Protein AF-A0A4P2VIK2-F1 (afdb_monomer_lite)

pLDDT: mean 81.74, std 15.43, range [42.62, 94.75]

Secondary structure (DSSP, 8-state):
--TTHHHHTTTHHHHTT-SEEEETTT--EEEGGG---EETTTTEEPPTTT-SS-EEEE--------

Radius of gyration: 12.05 Å; chains: 1; bounding box: 32×29×26 Å

Organism: Fluviispira sanaruensis (NCBI:txid2493639)

Sequence (66 aa):
MNEQCKLSIKNKHIIEKYKNCSCYYCLKTYETIEIREYIDDNLTALCPYCGIDAVVCFKENNTNTQ

Structure (mmCIF, N/CA/C/O backbone):
data_AF-A0A4P2VIK2-F1
#
_entry.id   AF-A0A4P2VIK2-F1
#
loop_
_atom_site.group_PDB
_atom_site.id
_atom_site.type_symbol
_atom_site.label_atom_id
_atom_site.label_alt_id
_atom_site.label_comp_id
_atom_site.label_asym_id
_atom_site.label_entity_id
_atom_site.label_seq_id
_atom_site.pdbx_PDB_ins_code
_atom_site.Cartn_x
_atom_site.Cartn_y
_atom_site.Cartn_z
_atom_site.occupancy
_atom_site.B_iso_or_equiv
_atom_site.auth_seq_id
_atom_site.auth_comp_id
_atom_site.auth_asym_id
_atom_site.auth_atom_id
_atom_site.pdbx_PDB_model_num
ATOM 1 N N . MET A 1 1 ? 13.095 16.623 -4.830 1.00 46.53 1 MET A N 1
ATOM 2 C CA . MET A 1 1 ? 12.739 15.216 -5.108 1.00 46.53 1 MET A CA 1
ATOM 3 C C . MET A 1 1 ? 11.756 14.730 -4.041 1.00 46.53 1 MET A C 1
ATOM 5 O O . MET A 1 1 ? 12.119 14.045 -3.100 1.00 46.53 1 MET A O 1
ATOM 9 N N . ASN A 1 2 ? 10.539 15.257 -4.170 1.00 48.41 2 ASN A N 1
ATOM 10 C CA . ASN A 1 2 ? 9.208 14.736 -3.848 1.00 48.41 2 ASN A CA 1
ATOM 11 C C . ASN A 1 2 ? 9.111 13.779 -2.639 1.00 48.41 2 ASN A C 1
ATOM 13 O O . ASN A 1 2 ? 9.198 12.564 -2.788 1.00 48.41 2 ASN A O 1
ATOM 17 N N . GLU A 1 3 ? 8.845 14.322 -1.448 1.00 57.38 3 GLU A N 1
ATOM 18 C CA . GLU A 1 3 ? 8.655 13.554 -0.202 1.00 57.38 3 GLU A CA 1
ATOM 19 C C . GLU A 1 3 ? 7.523 12.511 -0.249 1.00 57.38 3 GLU A C 1
ATOM 21 O O . GLU A 1 3 ? 7.533 11.573 0.545 1.00 57.38 3 GLU A O 1
ATOM 26 N N . GLN A 1 4 ? 6.589 12.606 -1.201 1.00 54.12 4 GLN A N 1
ATOM 27 C CA . GLN A 1 4 ? 5.442 11.695 -1.296 1.00 54.12 4 GLN A CA 1
ATOM 28 C C . GLN A 1 4 ? 5.787 10.299 -1.847 1.00 54.12 4 GLN A C 1
ATOM 30 O O . GLN A 1 4 ? 5.117 9.338 -1.479 1.00 54.12 4 GLN A O 1
ATOM 35 N N . CYS A 1 5 ? 6.875 10.136 -2.616 1.00 54.59 5 CYS A N 1
ATOM 36 C CA . CYS A 1 5 ? 7.324 8.808 -3.075 1.00 54.59 5 CYS A CA 1
ATOM 37 C C . CYS A 1 5 ? 7.688 7.864 -1.913 1.00 54.59 5 CYS A C 1
ATOM 39 O O . CYS A 1 5 ? 7.679 6.649 -2.077 1.00 54.59 5 CYS A O 1
ATOM 41 N N . LYS A 1 6 ? 8.003 8.395 -0.722 1.00 61.41 6 LYS A N 1
ATOM 42 C CA . LYS A 1 6 ? 8.401 7.576 0.434 1.00 61.41 6 LYS A CA 1
ATOM 43 C C . LYS A 1 6 ? 7.255 6.771 1.046 1.00 61.41 6 LYS A C 1
ATOM 45 O O . LYS A 1 6 ? 7.527 5.820 1.766 1.00 61.41 6 LYS A O 1
ATOM 50 N N . LEU A 1 7 ? 6.004 7.172 0.822 1.00 65.44 7 LEU A N 1
ATOM 51 C CA . LEU A 1 7 ? 4.857 6.554 1.494 1.00 65.44 7 LEU A CA 1
ATOM 52 C C . LEU A 1 7 ? 4.282 5.358 0.732 1.00 65.44 7 LEU A C 1
ATOM 54 O O . LEU A 1 7 ? 3.594 4.543 1.343 1.00 65.44 7 LEU A O 1
ATOM 58 N N . SER A 1 8 ? 4.561 5.242 -0.568 1.00 65.12 8 SER A N 1
ATOM 59 C CA . SER A 1 8 ? 4.144 4.096 -1.381 1.00 65.12 8 SER A CA 1
ATOM 60 C C . SER A 1 8 ? 5.225 3.020 -1.502 1.00 65.12 8 SER A C 1
ATOM 62 O O . SER A 1 8 ? 4.891 1.855 -1.678 1.00 65.12 8 SER A O 1
ATOM 64 N N . ILE A 1 9 ? 6.505 3.365 -1.327 1.00 77.25 9 ILE A N 1
ATOM 65 C CA . ILE A 1 9 ? 7.632 2.424 -1.424 1.00 77.25 9 ILE A CA 1
ATOM 66 C C . ILE A 1 9 ? 7.904 1.769 -0.066 1.00 77.25 9 ILE A C 1
ATOM 68 O O . ILE A 1 9 ? 8.021 2.453 0.951 1.00 77.25 9 ILE A O 1
ATOM 72 N N . LYS A 1 10 ? 8.063 0.439 -0.041 1.00 79.62 10 LYS A N 1
ATOM 73 C CA . LYS A 1 10 ? 8.320 -0.342 1.187 1.00 79.62 10 LYS A CA 1
ATOM 74 C C . LYS A 1 10 ? 7.288 -0.096 2.306 1.00 79.62 10 LYS A C 1
ATOM 76 O O . LYS A 1 10 ? 7.607 -0.121 3.499 1.00 79.62 10 LYS A O 1
ATOM 81 N N . ASN A 1 11 ? 6.038 0.146 1.919 1.00 80.19 11 ASN A N 1
ATOM 82 C CA . ASN A 1 11 ? 4.933 0.568 2.776 1.00 80.19 11 ASN A CA 1
ATOM 83 C C . ASN A 1 11 ? 4.213 -0.572 3.522 1.00 80.19 11 ASN A C 1
ATOM 85 O O . ASN A 1 11 ? 3.270 -0.299 4.264 1.00 80.19 11 ASN A O 1
ATOM 89 N N . LYS A 1 12 ? 4.658 -1.831 3.413 1.00 84.50 12 LYS A N 1
ATOM 90 C CA . LYS A 1 12 ? 4.044 -2.964 4.132 1.00 84.50 12 LYS A CA 1
ATOM 91 C C . LYS A 1 12 ? 3.915 -2.739 5.644 1.00 84.50 12 LYS A C 1
ATOM 93 O O . LYS A 1 12 ? 2.862 -2.986 6.218 1.00 84.50 12 LYS A O 1
ATOM 98 N N . HIS A 1 13 ? 4.939 -2.177 6.281 1.00 85.44 13 HIS A N 1
ATOM 99 C CA . HIS A 1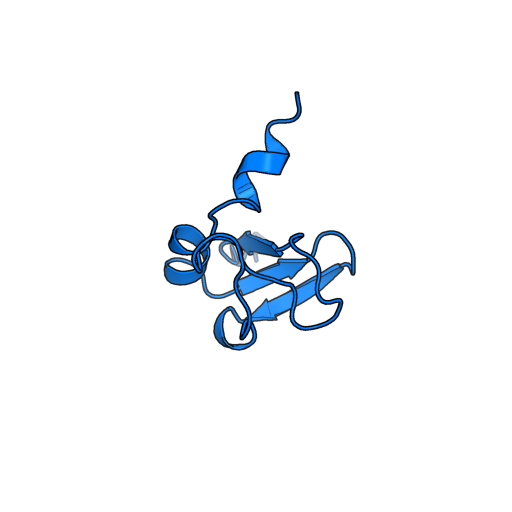 13 ? 4.914 -1.852 7.714 1.00 85.44 13 HIS A CA 1
ATOM 100 C C . HIS A 1 13 ? 3.868 -0.781 8.091 1.00 85.44 13 HIS A C 1
ATOM 102 O O . HIS A 1 13 ? 3.498 -0.648 9.259 1.00 85.44 13 HIS A O 1
ATOM 108 N N . ILE A 1 14 ? 3.433 0.028 7.119 1.00 85.38 14 ILE A N 1
ATOM 109 C CA . ILE A 1 14 ? 2.326 0.977 7.253 1.00 85.38 14 ILE A CA 1
ATOM 110 C C . ILE A 1 14 ? 1.025 0.192 7.089 1.00 85.38 14 ILE A C 1
ATOM 112 O O . ILE A 1 14 ? 0.184 0.232 7.973 1.00 85.38 14 ILE A O 1
ATOM 116 N N . ILE A 1 15 ? 0.886 -0.599 6.028 1.00 86.94 15 ILE A N 1
ATOM 117 C CA . ILE A 1 15 ? -0.295 -1.441 5.772 1.00 86.94 15 ILE A CA 1
ATOM 118 C C . ILE A 1 15 ? -0.655 -2.320 6.978 1.00 86.94 15 ILE A C 1
ATOM 120 O O . ILE A 1 15 ? -1.821 -2.428 7.327 1.00 86.94 15 ILE A O 1
ATOM 124 N N . GLU A 1 16 ? 0.330 -2.868 7.687 1.00 85.44 16 GLU A N 1
ATOM 125 C CA . GLU A 1 16 ? 0.100 -3.662 8.904 1.00 85.44 16 GLU A CA 1
ATOM 126 C C . GLU A 1 16 ? -0.442 -2.843 10.095 1.00 85.44 16 GLU A C 1
ATOM 128 O O . GLU A 1 16 ? -1.055 -3.393 11.008 1.00 85.44 16 GLU A O 1
ATOM 133 N N . LYS A 1 17 ? -0.225 -1.523 10.110 1.00 84.62 17 LYS A N 1
ATOM 134 C CA . LYS A 1 17 ? -0.649 -0.607 11.186 1.00 84.62 17 LYS A CA 1
ATOM 135 C C . LYS A 1 17 ? -1.978 0.094 10.915 1.00 84.62 17 LYS A C 1
ATOM 137 O O . LYS A 1 17 ? -2.569 0.640 11.849 1.00 84.62 17 LYS A O 1
ATOM 142 N N . TYR A 1 18 ? -2.418 0.141 9.663 1.00 87.75 18 TYR A N 1
ATOM 143 C CA . TYR A 1 18 ? -3.627 0.842 9.235 1.00 87.75 18 TYR A CA 1
ATOM 144 C C . TYR A 1 18 ? -4.654 -0.158 8.692 1.00 87.75 18 TYR A C 1
ATOM 146 O O . TYR A 1 18 ? -4.316 -1.268 8.303 1.00 87.75 18 TYR A O 1
ATOM 154 N N . LYS A 1 19 ? -5.934 0.218 8.701 1.00 86.38 19 LYS A N 1
ATOM 155 C CA . LYS A 1 19 ? -7.011 -0.632 8.162 1.00 86.38 19 LYS A CA 1
ATOM 156 C C . LYS A 1 19 ? -7.434 -0.228 6.759 1.00 86.38 19 LYS A C 1
ATOM 158 O O . LYS A 1 19 ? -7.871 -1.071 5.988 1.00 86.38 19 LYS A O 1
ATOM 163 N N . ASN A 1 20 ? -7.271 1.048 6.427 1.00 90.50 20 ASN A N 1
ATOM 164 C CA . ASN A 1 20 ? -7.752 1.625 5.184 1.00 90.50 20 ASN A CA 1
ATOM 165 C C . ASN A 1 20 ? -6.577 2.165 4.379 1.00 90.50 20 ASN A C 1
ATOM 167 O O . ASN A 1 20 ? -5.690 2.844 4.911 1.00 90.50 20 ASN A O 1
ATOM 171 N N . CYS A 1 21 ? -6.603 1.880 3.083 1.00 93.25 21 CYS A N 1
ATOM 172 C CA . CYS A 1 21 ? -5.697 2.469 2.117 1.00 93.25 21 CYS A CA 1
ATOM 173 C C . CYS A 1 21 ? -6.473 2.998 0.925 1.00 93.25 21 CYS A C 1
ATOM 175 O O . CYS A 1 21 ? -7.615 2.622 0.667 1.00 93.25 21 CYS A O 1
ATOM 177 N N . SER A 1 22 ? -5.839 3.895 0.191 1.00 92.56 22 SER A N 1
ATOM 178 C CA . SER A 1 22 ? -6.327 4.374 -1.082 1.00 92.56 22 SER A CA 1
ATOM 179 C C . SER A 1 22 ? -5.221 4.337 -2.119 1.00 92.56 22 SER A C 1
ATOM 181 O O . SER A 1 22 ? -4.030 4.429 -1.817 1.00 92.56 22 SER A O 1
ATOM 183 N N . CYS A 1 23 ? -5.630 4.180 -3.371 1.00 93.62 23 CYS A N 1
ATOM 184 C CA . CYS A 1 23 ? -4.742 4.358 -4.499 1.00 93.62 23 CYS A CA 1
ATOM 185 C C . CYS A 1 23 ? -4.869 5.787 -5.020 1.00 93.62 23 CYS A C 1
ATOM 187 O O . CYS A 1 23 ? -5.936 6.157 -5.505 1.00 93.62 23 CYS A O 1
ATOM 189 N N . TYR A 1 24 ? -3.799 6.582 -4.982 1.00 89.88 24 TYR A N 1
ATOM 190 C CA . TYR A 1 24 ? -3.849 7.972 -5.468 1.00 89.88 24 TYR A CA 1
ATOM 191 C C . TYR A 1 24 ? -3.889 8.086 -7.000 1.00 89.88 24 TYR A C 1
ATOM 193 O O . TYR A 1 24 ? -4.049 9.180 -7.531 1.00 89.88 24 TYR A O 1
ATOM 201 N N . TYR A 1 25 ? -3.757 6.966 -7.716 1.00 91.69 25 TYR A N 1
ATOM 202 C CA . TYR A 1 25 ? -3.877 6.918 -9.171 1.00 91.69 25 TYR A CA 1
ATOM 203 C C . TYR A 1 25 ? -5.308 6.635 -9.629 1.00 91.69 25 TYR A C 1
ATOM 205 O O . TYR A 1 25 ? -5.876 7.415 -10.384 1.00 91.69 25 TYR A O 1
ATOM 213 N N . CYS A 1 26 ? -5.920 5.541 -9.157 1.00 94.69 26 CYS A N 1
ATOM 214 C CA . CYS A 1 26 ? -7.299 5.198 -9.523 1.00 94.69 26 CYS A CA 1
ATOM 215 C C . CYS A 1 26 ? -8.349 5.765 -8.552 1.00 94.69 26 CYS A C 1
ATOM 217 O O . CYS A 1 26 ? -9.539 5.516 -8.734 1.00 94.69 26 CYS A O 1
ATOM 219 N N . LEU A 1 27 ?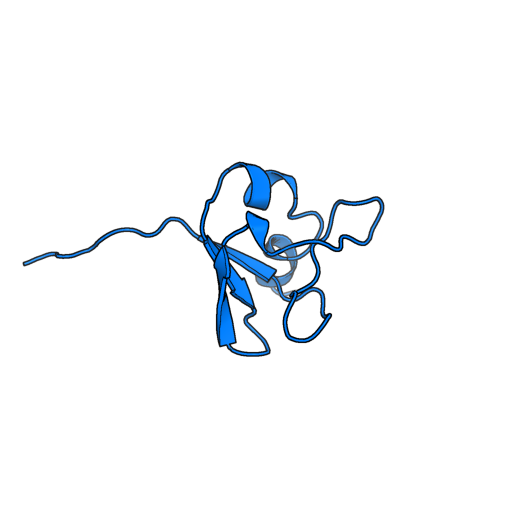 -7.909 6.474 -7.505 1.00 91.12 27 LEU A N 1
ATOM 220 C CA . LEU A 1 27 ? -8.728 7.143 -6.486 1.00 91.12 27 LEU A CA 1
ATOM 221 C C . LEU A 1 27 ? -9.710 6.219 -5.745 1.00 91.12 27 LEU A C 1
ATOM 223 O O . LEU A 1 27 ? -10.734 6.668 -5.236 1.00 91.12 27 LEU A O 1
ATOM 227 N N . LYS A 1 28 ? -9.406 4.917 -5.674 1.00 92.25 28 LYS A N 1
ATOM 228 C CA . LYS A 1 28 ? -10.209 3.942 -4.924 1.00 92.25 28 LYS A CA 1
ATOM 229 C C . LYS A 1 28 ? -9.674 3.784 -3.511 1.00 92.25 28 LYS A C 1
ATOM 231 O O . LYS A 1 28 ? -8.463 3.669 -3.333 1.00 92.25 28 LYS A O 1
ATOM 236 N N . THR A 1 29 ? -10.591 3.719 -2.553 1.00 92.62 29 THR A N 1
ATOM 237 C CA . THR A 1 29 ? -10.331 3.391 -1.149 1.00 92.62 29 THR A CA 1
ATOM 238 C C . THR A 1 29 ? -10.795 1.968 -0.878 1.00 92.62 29 THR A C 1
ATOM 240 O O . THR A 1 29 ? -11.842 1.566 -1.380 1.00 92.62 29 THR A O 1
ATOM 243 N N . TYR A 1 30 ? -10.011 1.223 -0.112 1.00 93.50 30 TYR A N 1
ATOM 244 C CA . TYR A 1 30 ? -10.237 -0.185 0.196 1.00 93.50 30 TYR A CA 1
ATOM 245 C C . TYR A 1 30 ? -9.559 -0.566 1.511 1.00 93.50 30 TYR A C 1
ATOM 247 O O . TYR A 1 30 ? -8.739 0.183 2.058 1.00 93.50 30 TYR A O 1
ATOM 255 N N . GLU A 1 31 ? -9.916 -1.729 2.039 1.00 92.19 31 GLU A N 1
ATOM 256 C CA . GLU A 1 31 ? -9.272 -2.255 3.237 1.00 92.19 31 GLU A CA 1
ATOM 257 C C . GLU A 1 31 ? -7.912 -2.883 2.913 1.00 92.19 31 GLU A C 1
ATOM 259 O O . GLU A 1 31 ? -7.687 -3.418 1.827 1.00 92.19 31 GLU A O 1
ATOM 264 N N . THR A 1 32 ? -6.991 -2.867 3.877 1.00 90.38 32 THR A N 1
ATOM 265 C CA . THR A 1 32 ? -5.664 -3.487 3.723 1.00 90.38 32 THR A CA 1
ATOM 266 C C . THR A 1 32 ? -5.737 -4.977 3.406 1.00 90.38 32 THR A C 1
ATOM 268 O O . THR A 1 32 ? -4.861 -5.494 2.718 1.00 90.38 32 THR A O 1
ATOM 271 N N . ILE A 1 33 ? -6.804 -5.656 3.838 1.00 91.31 33 ILE A N 1
ATOM 272 C CA . ILE A 1 33 ? -7.070 -7.070 3.536 1.00 91.31 33 ILE A CA 1
ATOM 273 C C . ILE A 1 33 ? -7.344 -7.338 2.047 1.00 91.31 33 ILE A C 1
ATOM 275 O O . ILE A 1 33 ? -7.194 -8.468 1.585 1.00 91.31 33 ILE A O 1
ATOM 279 N N . GLU A 1 34 ? -7.728 -6.319 1.276 1.00 93.38 34 GLU A N 1
ATOM 280 C CA . GLU A 1 34 ? -7.925 -6.454 -0.169 1.00 93.38 34 GLU A CA 1
ATOM 281 C C . GLU A 1 34 ? -6.595 -6.492 -0.936 1.00 93.38 34 GLU A C 1
ATOM 283 O O . GLU A 1 34 ? -6.554 -6.971 -2.070 1.00 93.38 34 GLU A O 1
ATOM 288 N N . ILE A 1 35 ? -5.496 -6.033 -0.326 1.00 91.38 35 ILE A N 1
ATOM 289 C CA . ILE A 1 35 ? -4.159 -6.054 -0.925 1.00 91.38 35 ILE A CA 1
ATOM 290 C C . ILE A 1 35 ? -3.622 -7.487 -0.900 1.00 91.38 35 ILE A C 1
ATOM 292 O O . ILE A 1 35 ? -3.250 -8.015 0.149 1.00 91.38 35 ILE A O 1
ATOM 296 N N . ARG A 1 36 ? -3.546 -8.110 -2.077 1.00 90.50 36 ARG A N 1
ATOM 297 C CA . ARG A 1 36 ? -3.052 -9.489 -2.243 1.00 90.50 36 ARG A CA 1
ATOM 298 C C . ARG A 1 36 ? -1.628 -9.564 -2.776 1.00 90.50 36 ARG A C 1
ATOM 300 O O . ARG A 1 36 ? -0.958 -10.569 -2.562 1.00 90.50 36 ARG A O 1
ATOM 307 N N . GLU A 1 37 ? -1.179 -8.518 -3.458 1.00 92.44 37 GLU A N 1
ATOM 308 C CA . GLU A 1 37 ? 0.079 -8.513 -4.198 1.00 92.44 37 GLU A CA 1
ATOM 309 C C . GLU A 1 37 ? 1.039 -7.461 -3.651 1.00 92.44 37 GLU A C 1
ATOM 311 O O . GLU A 1 37 ? 0.667 -6.310 -3.405 1.00 92.44 37 GLU A O 1
ATOM 316 N N . TYR A 1 38 ? 2.289 -7.882 -3.477 1.00 92.38 38 TYR A N 1
ATOM 317 C CA . TYR A 1 38 ? 3.392 -7.036 -3.053 1.00 92.38 38 TYR A CA 1
ATOM 318 C C . TYR A 1 38 ? 4.602 -7.305 -3.950 1.00 92.38 38 TYR A C 1
ATOM 320 O O . TYR A 1 38 ? 4.892 -8.451 -4.291 1.00 92.38 38 TYR A O 1
ATOM 328 N N . ILE A 1 39 ? 5.324 -6.247 -4.295 1.00 89.06 39 ILE A N 1
ATOM 329 C CA . ILE A 1 39 ? 6.593 -6.282 -5.026 1.00 89.06 39 ILE A CA 1
ATOM 330 C C . ILE A 1 39 ? 7.731 -5.801 -4.114 1.00 89.06 39 ILE A C 1
ATOM 332 O O . ILE A 1 39 ? 7.512 -5.538 -2.926 1.00 89.06 39 ILE A O 1
ATOM 336 N N . ASP A 1 40 ? 8.952 -5.723 -4.648 1.00 87.62 40 ASP A N 1
ATOM 337 C CA . ASP A 1 40 ? 10.157 -5.319 -3.908 1.00 87.62 40 ASP A CA 1
ATOM 338 C C . ASP A 1 40 ? 10.354 -6.128 -2.615 1.00 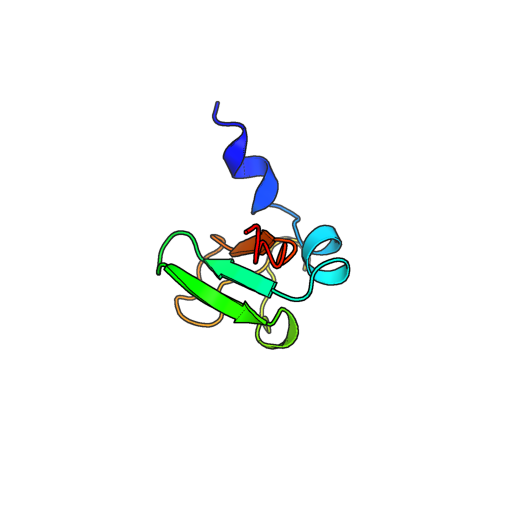87.62 40 ASP A C 1
ATOM 340 O O . ASP A 1 40 ? 10.306 -5.581 -1.514 1.00 87.62 40 ASP A O 1
ATOM 344 N N . ASP A 1 41 ? 10.517 -7.449 -2.734 1.00 88.69 41 ASP A N 1
ATOM 345 C CA . ASP A 1 41 ? 10.671 -8.365 -1.590 1.00 88.69 41 ASP A CA 1
ATOM 346 C C . ASP A 1 41 ? 9.481 -8.351 -0.615 1.00 88.69 41 ASP A C 1
ATOM 348 O O . ASP A 1 41 ? 9.632 -8.431 0.606 1.00 88.69 41 ASP A O 1
ATOM 352 N N . ASN A 1 42 ? 8.265 -8.268 -1.161 1.00 85.25 42 ASN A N 1
ATOM 353 C CA . ASN A 1 42 ? 7.023 -8.130 -0.403 1.00 85.25 42 ASN A CA 1
ATOM 354 C C . ASN A 1 42 ? 6.976 -6.873 0.480 1.00 85.25 42 ASN A C 1
ATOM 356 O O . ASN A 1 42 ? 6.373 -6.908 1.553 1.00 85.25 42 ASN A O 1
ATOM 360 N N . LEU A 1 43 ? 7.617 -5.774 0.079 1.00 87.56 43 LEU A N 1
ATOM 361 C CA . LEU A 1 43 ? 7.631 -4.539 0.865 1.00 87.56 43 LEU A CA 1
ATOM 362 C C . LEU A 1 43 ? 6.700 -3.467 0.296 1.00 87.56 43 LEU A C 1
ATOM 364 O O . LEU A 1 43 ? 6.189 -2.661 1.073 1.00 87.56 43 LEU A O 1
ATOM 368 N N . THR A 1 44 ? 6.469 -3.451 -1.015 1.00 90.38 44 THR A N 1
ATOM 369 C CA . THR A 1 44 ? 5.668 -2.434 -1.713 1.00 90.38 44 THR A CA 1
ATOM 370 C C . THR A 1 44 ? 4.348 -3.050 -2.170 1.00 90.38 44 THR A C 1
ATOM 372 O O . THR A 1 44 ? 4.353 -3.982 -2.967 1.00 90.38 44 THR A O 1
ATOM 375 N N . ALA A 1 45 ? 3.212 -2.565 -1.673 1.00 92.94 45 ALA A N 1
ATOM 376 C CA . ALA A 1 45 ? 1.903 -3.077 -2.085 1.00 92.94 45 ALA A CA 1
ATOM 377 C C . ALA A 1 45 ? 1.462 -2.587 -3.465 1.00 92.94 45 ALA A C 1
ATOM 379 O O . ALA A 1 45 ? 1.659 -1.420 -3.810 1.00 92.94 45 ALA A O 1
ATOM 380 N N . LEU A 1 46 ? 0.758 -3.453 -4.194 1.00 93.62 46 LEU A N 1
ATOM 381 C CA . LEU A 1 46 ? 0.052 -3.094 -5.420 1.00 93.62 46 LEU A CA 1
ATOM 382 C C . LEU A 1 46 ? -1.434 -2.856 -5.152 1.00 93.62 46 LEU A C 1
ATOM 384 O O . LEU A 1 46 ? -2.075 -3.553 -4.364 1.00 93.62 46 LEU A O 1
ATOM 388 N N . CYS A 1 47 ? -2.000 -1.865 -5.839 1.00 94.69 47 CYS A N 1
ATOM 389 C CA . CYS A 1 47 ? -3.427 -1.590 -5.782 1.00 94.69 47 CYS A CA 1
ATOM 390 C C . CYS A 1 47 ? -4.215 -2.780 -6.359 1.00 94.69 47 CYS A C 1
ATOM 392 O O . CYS A 1 47 ? -4.018 -3.100 -7.533 1.00 94.69 47 CYS A O 1
ATOM 394 N N . PRO A 1 48 ? -5.175 -3.374 -5.627 1.00 94.75 48 PRO A N 1
ATOM 395 C CA . PRO A 1 48 ? -5.936 -4.531 -6.105 1.00 94.75 48 PRO A CA 1
ATOM 396 C C . PRO A 1 48 ? -6.887 -4.209 -7.271 1.00 94.75 48 PRO A C 1
ATOM 398 O O . PRO A 1 48 ? -7.436 -5.115 -7.888 1.00 94.75 48 PRO A O 1
ATOM 401 N N . TYR A 1 49 ? -7.086 -2.925 -7.589 1.00 94.06 49 TYR A N 1
ATOM 402 C CA . TYR A 1 49 ? -8.001 -2.478 -8.642 1.00 94.06 49 TYR A CA 1
ATOM 403 C C . TYR A 1 49 ? -7.314 -2.107 -9.957 1.00 94.06 49 TYR A C 1
ATOM 405 O O . TYR A 1 49 ? -7.913 -2.270 -11.015 1.00 94.06 49 TYR A O 1
ATOM 413 N N . CYS A 1 50 ? -6.099 -1.559 -9.906 1.00 94.69 50 CYS A N 1
ATOM 414 C CA . CYS A 1 50 ? -5.372 -1.117 -11.102 1.00 94.69 50 CYS A CA 1
ATOM 415 C C . CYS A 1 50 ? -3.966 -1.715 -11.232 1.00 94.69 50 CYS A C 1
ATOM 417 O O . CYS A 1 50 ? -3.320 -1.485 -12.248 1.00 94.69 50 CYS A O 1
ATOM 419 N N . GLY A 1 51 ? -3.494 -2.467 -10.233 1.00 92.06 51 GLY A N 1
ATOM 420 C CA . GLY A 1 51 ? -2.245 -3.227 -10.294 1.00 92.06 51 GLY A CA 1
ATOM 421 C C . GLY A 1 51 ? -0.962 -2.406 -10.172 1.00 92.06 51 GLY A C 1
ATOM 422 O O . GLY A 1 51 ? 0.102 -2.938 -10.460 1.00 92.06 51 GLY A O 1
ATOM 423 N N . ILE A 1 52 ? -1.030 -1.131 -9.769 1.00 92.19 52 ILE A N 1
ATOM 424 C CA . ILE A 1 52 ? 0.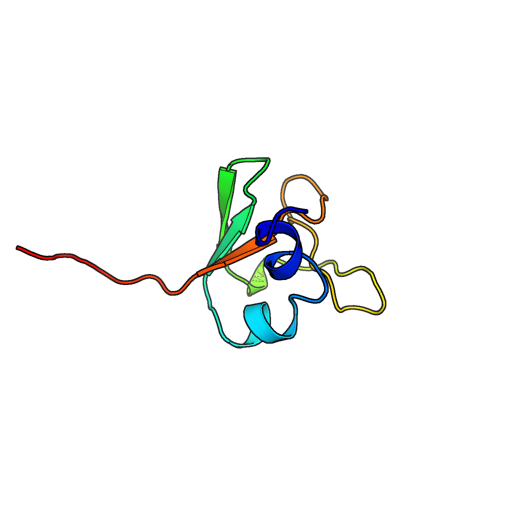161 -0.272 -9.639 1.00 92.19 52 ILE A CA 1
ATOM 425 C C . ILE A 1 52 ? 0.536 0.014 -8.179 1.00 92.19 52 ILE A C 1
ATOM 427 O O . ILE A 1 52 ? -0.308 -0.039 -7.281 1.00 92.19 52 ILE A O 1
ATOM 431 N N . ASP A 1 53 ? 1.788 0.406 -7.962 1.00 91.00 53 ASP A N 1
ATOM 432 C CA . ASP A 1 53 ? 2.457 0.718 -6.690 1.00 91.00 53 ASP A CA 1
ATOM 433 C C . ASP A 1 53 ? 2.112 2.115 -6.134 1.00 91.00 53 ASP A C 1
ATOM 435 O O . ASP A 1 53 ? 2.944 2.842 -5.597 1.00 91.00 53 ASP A O 1
ATOM 439 N N . ALA A 1 54 ? 0.845 2.511 -6.249 1.00 90.81 54 ALA A N 1
ATOM 440 C CA . ALA A 1 54 ? 0.355 3.825 -5.830 1.00 90.81 54 ALA A CA 1
ATOM 441 C C . ALA A 1 54 ? -0.520 3.754 -4.566 1.00 90.81 54 ALA A C 1
ATOM 443 O O . ALA A 1 54 ? -1.504 4.487 -4.457 1.00 90.81 54 ALA A O 1
ATOM 444 N N . VAL A 1 55 ? -0.214 2.834 -3.643 1.00 92.00 55 VAL A N 1
ATOM 445 C CA . VAL A 1 55 ? -1.014 2.564 -2.432 1.00 92.00 55 VAL A CA 1
ATOM 446 C C . VAL A 1 55 ? -0.537 3.418 -1.256 1.00 92.00 55 VAL A C 1
ATOM 448 O O . VAL A 1 55 ? 0.643 3.400 -0.905 1.00 92.00 55 VAL A O 1
ATOM 451 N N . VAL A 1 56 ? -1.456 4.138 -0.610 1.00 90.62 56 VAL A N 1
ATOM 452 C CA . VAL A 1 56 ? -1.193 4.964 0.578 1.00 90.62 56 VAL A CA 1
ATOM 453 C C . VAL A 1 56 ? -2.231 4.653 1.648 1.00 90.62 56 VAL A C 1
ATOM 455 O O . VAL A 1 56 ? -3.427 4.664 1.379 1.00 90.62 56 VAL A O 1
ATOM 458 N N . CYS A 1 57 ? -1.785 4.391 2.874 1.00 89.94 57 CYS A N 1
ATOM 459 C CA . CYS A 1 57 ? -2.675 4.043 3.980 1.00 89.94 57 CYS A CA 1
ATOM 460 C C . CYS A 1 57 ? -2.837 5.195 4.961 1.00 89.94 57 CYS A C 1
ATOM 462 O O . CYS A 1 57 ? -1.897 5.950 5.214 1.00 89.94 57 CYS A O 1
ATOM 464 N N . PHE A 1 58 ? -4.038 5.325 5.516 1.00 85.69 58 PHE A N 1
ATOM 465 C CA . PHE A 1 58 ? -4.403 6.430 6.392 1.00 85.69 58 PHE A CA 1
ATOM 466 C C . PHE A 1 58 ? -5.226 5.936 7.580 1.00 85.69 58 PHE A C 1
ATOM 468 O O . PHE A 1 58 ? -5.882 4.895 7.537 1.00 85.69 58 PHE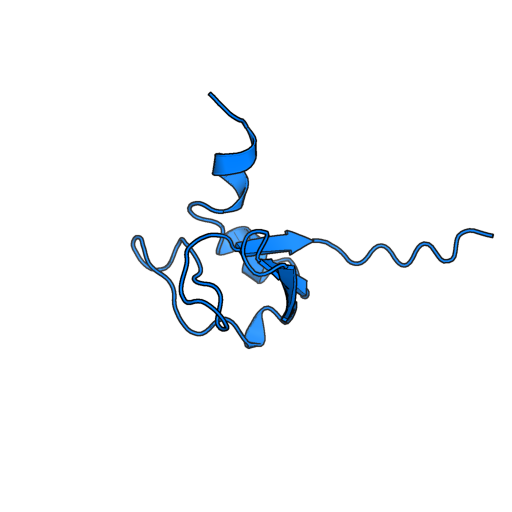 A O 1
ATOM 475 N N . LYS A 1 59 ? -5.165 6.686 8.685 1.00 79.25 59 LYS A N 1
ATOM 476 C CA . LYS A 1 59 ? -6.088 6.510 9.809 1.00 79.25 59 LYS A CA 1
ATOM 477 C C . LYS A 1 59 ? -7.362 7.242 9.434 1.00 79.25 59 LYS A C 1
ATOM 47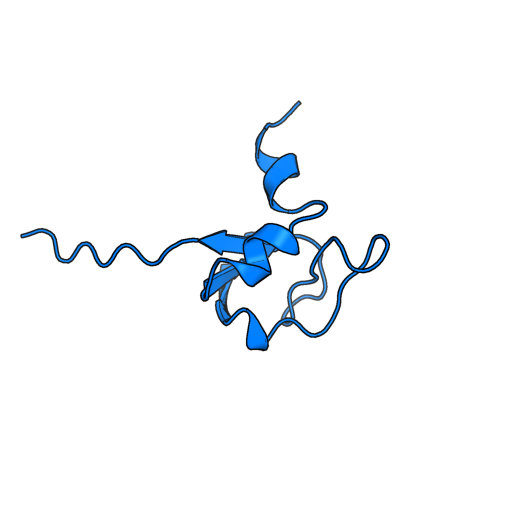9 O O . LYS A 1 59 ? -7.304 8.437 9.149 1.00 79.25 59 LYS A O 1
ATOM 484 N N . GLU A 1 60 ? -8.489 6.541 9.430 1.00 69.38 60 GLU A N 1
ATOM 485 C CA . GLU A 1 60 ? -9.787 7.200 9.380 1.00 69.38 60 GLU A CA 1
ATOM 486 C C . GLU A 1 60 ? -9.946 8.011 10.672 1.00 69.38 60 GLU A C 1
ATOM 488 O O . GLU A 1 60 ? -10.307 7.496 11.730 1.00 69.38 60 GLU A O 1
ATOM 493 N N . ASN A 1 61 ? -9.595 9.292 10.608 1.00 59.62 61 ASN A N 1
ATOM 494 C CA . ASN A 1 61 ? -9.985 10.233 11.636 1.00 59.62 61 ASN A CA 1
ATOM 495 C C . ASN A 1 61 ? -11.457 10.517 11.360 1.00 59.62 61 ASN A C 1
ATOM 497 O O . ASN A 1 61 ? -11.771 11.275 10.447 1.00 59.62 61 ASN A O 1
ATOM 501 N N . ASN A 1 62 ? -12.354 9.875 12.108 1.00 55.16 62 ASN A N 1
ATOM 502 C CA . ASN A 1 62 ? -13.760 10.260 12.145 1.00 55.16 62 ASN A CA 1
ATOM 503 C C . ASN A 1 62 ? -13.859 11.687 12.706 1.00 55.16 62 ASN A C 1
ATOM 505 O O . ASN A 1 62 ? -14.156 11.891 13.878 1.00 55.16 62 ASN A O 1
ATOM 509 N N . THR A 1 63 ? -13.593 12.696 11.881 1.00 50.53 63 THR A N 1
ATOM 510 C CA . THR A 1 63 ? -13.986 14.073 12.157 1.00 50.53 63 THR A CA 1
ATOM 511 C C . THR A 1 63 ? -15.436 14.231 11.723 1.00 50.53 63 THR A C 1
ATOM 513 O O . THR A 1 63 ? -15.739 14.904 10.744 1.00 50.53 63 THR A O 1
ATOM 516 N N . ASN A 1 64 ? -16.341 13.621 12.490 1.00 50.22 64 ASN A N 1
ATOM 517 C CA . ASN A 1 64 ? -17.544 14.348 12.877 1.00 50.22 64 ASN A CA 1
ATOM 518 C C . ASN A 1 64 ? -17.087 15.392 13.900 1.00 50.22 64 ASN A C 1
ATOM 520 O O . ASN A 1 64 ? -17.224 15.195 15.106 1.00 50.22 64 ASN A O 1
ATOM 524 N N . THR A 1 65 ? -16.451 16.458 13.422 1.00 42.62 65 THR A N 1
ATOM 525 C CA . THR A 1 65 ? -16.240 17.643 14.245 1.00 42.62 65 THR A CA 1
ATOM 526 C C . THR A 1 65 ? -17.359 18.605 13.888 1.00 42.62 65 THR A C 1
ATOM 528 O O . THR A 1 65 ? -17.532 18.945 12.719 1.00 42.62 65 THR A O 1
ATOM 531 N N . GLN A 1 66 ? -18.141 18.895 14.926 1.00 44.22 66 GLN A N 1
ATOM 532 C CA . GLN A 1 66 ? -19.274 19.814 15.024 1.00 44.22 66 GLN A CA 1
ATOM 533 C C . GLN A 1 66 ? -19.080 21.149 14.309 1.00 44.22 66 GLN A C 1
ATOM 535 O O . GLN A 1 66 ? -17.931 21.646 14.284 1.00 44.22 66 GLN A O 1
#

Foldseek 3Di:
DDPLVVQLFLPVVVLVVAQWKAFPVVGDIDGSVLFDDADDVRRGTADNPPGDSRIGGDHPPPPPPD